Protein AF-A0AAE1VT08-F1 (afdb_monomer_lite)

Secondary structure (DSSP, 8-state):
--S--PPPPPPEEE-S-SSS-PPPPTT-EEE----S-HHHHHT-HHHHTHHHHHHHHHHHHHHHHHHHH-----TT-PPP-

pLDDT: mean 75.77, std 12.77, range [43.91, 93.94]

Organism: NCBI:txid243964

Foldseek 3Di:
DPDDDDDDDFAEDEDPDLVPLPQDDPRYHYDYDDDDDPCLQPPDCPVVPPVNVVVVVSVVVSVVVNVVPDPDPDVPDDDDD

Structure (mmCIF, N/CA/C/O backbone):
data_AF-A0AAE1VT08-F1
#
_entry.id   AF-A0AAE1VT08-F1
#
loop_
_atom_site.group_PDB
_atom_site.id
_atom_site.type_symbol
_atom_site.label_atom_id
_atom_site.label_alt_id
_atom_site.label_comp_id
_atom_site.label_asym_id
_atom_site.label_entity_id
_atom_site.label_seq_id
_atom_site.pdbx_PDB_ins_code
_atom_site.Cartn_x
_atom_site.Cartn_y
_atom_site.Cartn_z
_atom_site.occupancy
_atom_site.B_iso_or_equiv
_atom_site.auth_seq_id
_atom_site.auth_comp_id
_atom_site.auth_asym_id
_atom_site.auth_atom_id
_atom_site.pdbx_PDB_model_num
ATOM 1 N N . MET A 1 1 ? 0.603 32.112 14.288 1.00 66.94 1 MET A N 1
ATOM 2 C CA . MET A 1 1 ? 1.658 31.076 14.196 1.00 66.94 1 MET A CA 1
ATOM 3 C C . MET A 1 1 ? 2.998 31.766 14.395 1.00 66.94 1 MET A C 1
ATOM 5 O O . MET A 1 1 ? 3.336 32.5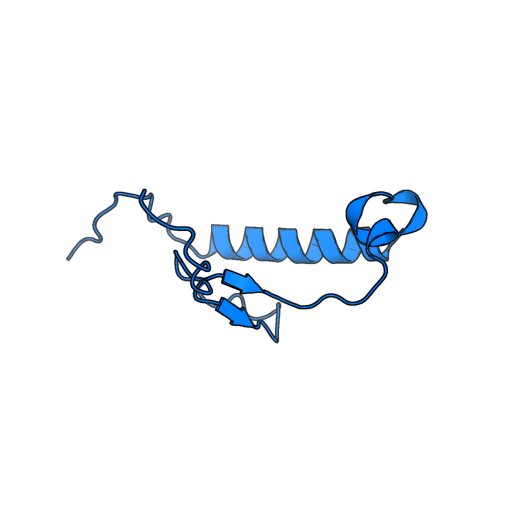87 13.560 1.00 66.94 1 MET A O 1
ATOM 9 N N . THR A 1 2 ? 3.703 31.539 15.505 1.00 80.62 2 THR A N 1
ATOM 10 C CA . THR A 1 2 ? 4.859 32.375 15.910 1.00 80.62 2 THR A CA 1
ATOM 11 C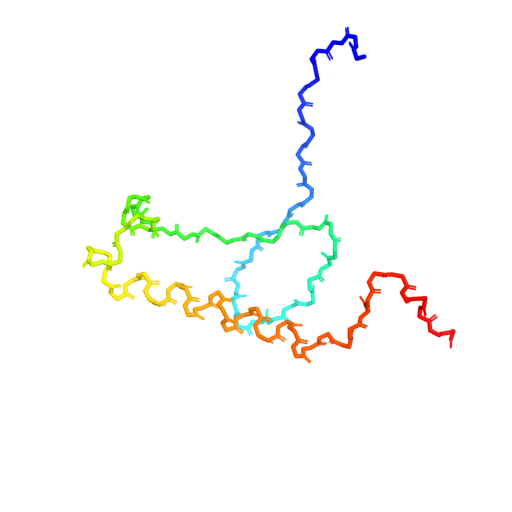 C . THR A 1 2 ? 6.225 31.681 15.871 1.00 80.62 2 THR A C 1
ATOM 13 O O . THR A 1 2 ? 7.210 32.305 16.234 1.00 80.62 2 THR A O 1
ATOM 16 N N . GLN A 1 3 ? 6.320 30.433 15.395 1.00 81.81 3 GLN A N 1
ATOM 17 C CA . GLN A 1 3 ? 7.592 29.787 15.022 1.00 81.81 3 GLN A CA 1
ATOM 18 C C . GLN A 1 3 ? 7.346 28.504 14.205 1.00 81.81 3 GLN A C 1
ATOM 20 O O . GLN A 1 3 ? 6.313 27.857 14.428 1.00 81.81 3 GLN A O 1
ATOM 25 N N . PRO A 1 4 ? 8.265 28.102 13.302 1.00 80.69 4 PRO A N 1
ATOM 26 C CA . PRO A 1 4 ? 8.235 26.783 12.678 1.00 80.69 4 PRO A CA 1
ATOM 27 C C . PRO A 1 4 ? 8.346 25.703 13.757 1.00 80.69 4 PRO A C 1
ATOM 29 O O . PRO A 1 4 ? 9.255 25.732 14.584 1.00 80.69 4 PRO A O 1
ATOM 32 N N . ARG A 1 5 ? 7.410 24.753 13.768 1.00 81.81 5 ARG A N 1
ATOM 33 C CA . ARG A 1 5 ? 7.505 23.547 14.594 1.00 81.81 5 ARG A CA 1
ATOM 34 C C . ARG A 1 5 ? 7.838 22.378 13.686 1.00 81.81 5 ARG A C 1
ATOM 36 O O . ARG A 1 5 ? 7.265 22.272 12.603 1.00 81.81 5 ARG A O 1
ATOM 43 N N . PHE A 1 6 ? 8.721 21.497 14.144 1.00 84.31 6 PHE A N 1
ATOM 44 C CA . PHE A 1 6 ? 8.850 20.195 13.509 1.00 84.31 6 PHE A CA 1
ATOM 45 C C . PHE A 1 6 ? 7.515 19.449 13.640 1.00 84.31 6 PHE A C 1
ATOM 47 O O . PHE A 1 6 ? 6.902 19.491 14.714 1.00 84.31 6 PHE A O 1
ATOM 54 N N . PRO A 1 7 ? 7.028 18.815 12.562 1.00 87.19 7 PRO A N 1
ATOM 55 C CA . PRO A 1 7 ? 5.842 17.983 12.646 1.00 87.19 7 PRO A CA 1
ATOM 56 C C . PRO A 1 7 ? 6.110 16.816 13.600 1.00 87.19 7 PRO A C 1
ATOM 58 O O . PRO A 1 7 ? 7.192 16.230 13.598 1.00 87.19 7 PRO A O 1
ATOM 61 N N . VAL A 1 8 ? 5.119 16.496 14.427 1.00 87.69 8 VAL A N 1
ATOM 62 C CA . VAL A 1 8 ? 5.140 15.275 15.235 1.00 87.69 8 VAL A CA 1
ATOM 63 C C . VAL A 1 8 ? 4.819 14.105 14.313 1.00 87.69 8 VAL A C 1
ATOM 65 O O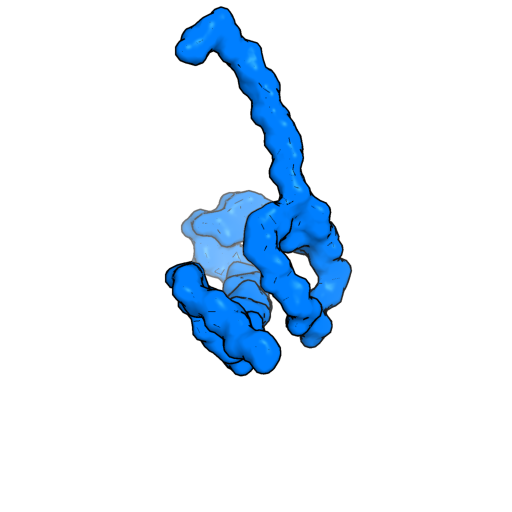 . VAL A 1 8 ? 3.932 14.213 13.464 1.00 87.69 8 VAL A O 1
ATOM 68 N N . GLU A 1 9 ? 5.545 12.999 14.472 1.00 88.25 9 GLU A N 1
ATOM 69 C CA . GLU A 1 9 ? 5.276 11.783 13.713 1.00 88.25 9 GLU A CA 1
ATOM 70 C C . GLU A 1 9 ? 3.858 11.274 14.000 1.00 88.25 9 GLU A C 1
ATOM 72 O O . GLU A 1 9 ? 3.396 11.230 15.143 1.00 88.25 9 GLU A O 1
ATOM 77 N N . HIS A 1 10 ? 3.146 10.909 12.940 1.00 89.06 10 HIS A N 1
ATOM 78 C CA . HIS A 1 10 ? 1.790 10.403 13.057 1.00 89.06 10 HIS A CA 1
ATOM 79 C C . HIS A 1 10 ? 1.801 8.952 13.572 1.00 89.06 10 HIS A C 1
ATOM 81 O O . HIS A 1 10 ? 2.636 8.167 13.122 1.00 89.06 10 HIS A O 1
ATOM 87 N N . PRO A 1 11 ? 0.849 8.533 14.434 1.00 93.94 11 PRO A N 1
ATOM 88 C CA . PRO A 1 11 ? 0.707 7.132 14.821 1.00 93.94 11 PRO A CA 1
ATOM 89 C C . PRO A 1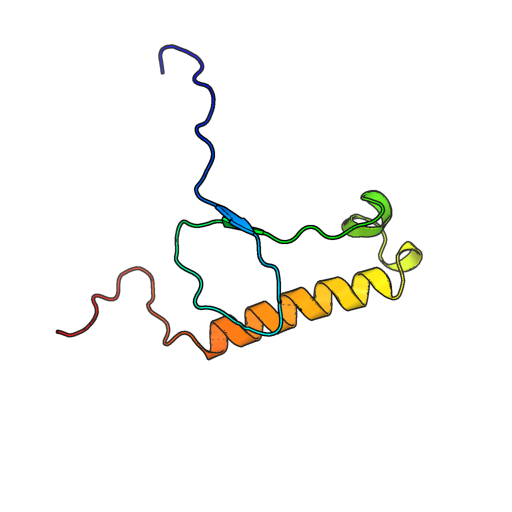 11 ? 0.664 6.203 13.605 1.00 93.94 11 PRO A C 1
ATOM 91 O O . PRO A 1 11 ? -0.167 6.395 12.707 1.00 93.94 11 PRO A O 1
ATOM 94 N N . SER A 1 12 ? 1.540 5.197 13.587 1.00 92.81 12 SER A N 1
ATOM 95 C CA . SER A 1 12 ? 1.683 4.265 12.471 1.00 92.81 12 SER A CA 1
ATOM 96 C C . SER A 1 12 ? 1.893 2.815 12.932 1.00 92.81 12 SER A C 1
ATOM 98 O O . SER A 1 12 ? 2.272 2.549 14.074 1.00 92.81 12 SER A O 1
ATOM 100 N N . ARG A 1 13 ? 1.574 1.852 12.058 1.00 90.94 13 ARG A N 1
ATOM 101 C CA . ARG A 1 13 ? 1.762 0.410 12.282 1.00 90.94 13 ARG A CA 1
ATOM 102 C C . ARG A 1 13 ? 2.217 -0.290 11.005 1.00 90.94 13 ARG A C 1
ATOM 104 O O . ARG A 1 13 ? 1.561 -0.184 9.968 1.00 90.94 13 ARG A O 1
ATOM 111 N N . PHE A 1 14 ? 3.292 -1.066 11.114 1.00 90.06 14 PHE A N 1
ATOM 112 C CA . PHE A 1 14 ? 3.781 -1.912 10.029 1.00 90.06 14 PHE A CA 1
ATOM 113 C C . PHE A 1 14 ? 2.898 -3.152 9.843 1.00 90.06 14 PHE A C 1
ATOM 115 O O . PHE A 1 14 ? 2.564 -3.842 10.809 1.00 90.06 14 PHE A O 1
ATOM 122 N N . VAL A 1 15 ? 2.527 -3.452 8.597 1.00 86.62 15 VAL A N 1
ATOM 123 C CA . VAL A 1 15 ? 1.696 -4.609 8.251 1.00 86.62 15 VAL A CA 1
ATOM 124 C C . VAL A 1 15 ? 2.553 -5.720 7.653 1.00 86.62 15 VAL A C 1
ATOM 126 O O . VAL A 1 15 ? 3.039 -5.606 6.531 1.00 86.62 15 VAL A O 1
ATOM 129 N N . ILE A 1 16 ? 2.685 -6.822 8.395 1.00 79.69 16 ILE A N 1
ATOM 130 C CA . ILE A 1 16 ? 3.508 -7.979 8.005 1.00 79.69 16 ILE A CA 1
ATOM 131 C C . ILE A 1 16 ? 2.758 -8.918 7.043 1.00 79.69 16 ILE A C 1
ATOM 133 O O . ILE A 1 16 ? 3.356 -9.458 6.117 1.00 79.69 16 ILE A O 1
ATOM 137 N N . LYS A 1 17 ? 1.448 -9.120 7.242 1.00 72.56 17 LYS A N 1
ATOM 138 C CA . LYS A 1 17 ? 0.621 -10.030 6.431 1.00 72.56 17 LYS A CA 1
ATOM 139 C C . LYS A 1 17 ? -0.598 -9.303 5.874 1.00 72.56 17 LYS A C 1
ATOM 141 O O . LYS A 1 17 ? -1.375 -8.741 6.640 1.00 72.56 17 LYS A O 1
ATOM 146 N N . ASP A 1 18 ? -0.794 -9.373 4.559 1.00 64.19 18 ASP A N 1
ATOM 147 C CA . ASP A 1 18 ? -1.995 -8.837 3.894 1.00 64.19 18 ASP A CA 1
ATOM 148 C C . ASP A 1 18 ? -3.198 -9.792 3.970 1.00 64.19 18 ASP A C 1
ATOM 150 O O . ASP A 1 18 ? -4.341 -9.371 3.783 1.00 64.19 18 ASP A O 1
ATOM 154 N N . SER A 1 19 ? -2.952 -11.076 4.264 1.00 62.22 19 SER A N 1
ATOM 155 C CA . SER A 1 19 ? -3.988 -12.115 4.357 1.00 62.22 19 SER A CA 1
ATOM 156 C C . SER A 1 19 ? -4.965 -11.863 5.503 1.00 62.22 19 SER A C 1
ATOM 158 O O . SER A 1 19 ? -6.169 -12.095 5.373 1.00 62.22 19 SER A O 1
ATOM 160 N N . ASP A 1 20 ? -4.455 -11.334 6.611 1.00 62.50 20 ASP A N 1
ATOM 161 C CA . ASP A 1 20 ? -5.232 -11.086 7.810 1.00 62.50 20 ASP A CA 1
ATOM 162 C C . ASP A 1 20 ? -5.729 -9.648 7.719 1.00 62.50 20 ASP A C 1
ATOM 164 O O . ASP A 1 20 ? -5.033 -8.706 8.089 1.00 62.50 20 ASP A O 1
ATOM 168 N N . CYS A 1 21 ? -6.933 -9.450 7.177 1.00 66.75 21 CYS A N 1
ATOM 169 C CA . CYS A 1 21 ? -7.604 -8.147 7.186 1.00 66.75 21 CYS A CA 1
ATOM 170 C C . CYS A 1 21 ? -7.984 -7.753 8.625 1.00 66.75 21 CYS A C 1
ATOM 172 O O . CYS A 1 21 ? -9.157 -7.800 9.008 1.00 66.75 21 CYS A O 1
ATOM 174 N N . GLN A 1 22 ? -6.964 -7.407 9.413 1.00 72.75 22 GLN A N 1
ATOM 175 C CA . GLN A 1 22 ? -7.038 -6.921 10.783 1.00 72.75 22 GLN A CA 1
ATOM 176 C C . GLN A 1 22 ? -7.882 -5.643 10.816 1.00 72.75 22 GLN A C 1
ATOM 178 O O . GLN A 1 22 ? -7.782 -4.823 9.900 1.00 72.75 22 GLN A O 1
ATOM 183 N N . PRO A 1 23 ? -8.717 -5.437 11.840 1.00 78.38 23 PRO A N 1
ATOM 184 C CA . PRO A 1 23 ? -9.521 -4.228 11.939 1.00 78.38 23 PRO A CA 1
ATOM 185 C C . PRO A 1 23 ? -8.622 -2.978 11.947 1.00 78.38 23 PRO A C 1
ATOM 187 O O . PRO A 1 23 ? -7.754 -2.817 12.807 1.00 78.38 23 PRO A O 1
ATOM 190 N N . LEU A 1 24 ? -8.826 -2.096 10.962 1.00 83.12 24 LEU A N 1
ATOM 191 C CA . LEU A 1 24 ? -8.114 -0.821 10.855 1.00 83.12 24 LEU A CA 1
ATOM 192 C C . LEU A 1 24 ? -8.829 0.242 11.687 1.00 83.12 24 LEU A C 1
ATOM 194 O O . LEU A 1 24 ? -10.028 0.480 11.501 1.00 83.12 24 LEU A O 1
ATOM 198 N N . GLN A 1 25 ? -8.082 0.901 12.567 1.00 84.88 25 GLN A N 1
ATOM 199 C CA . GLN A 1 25 ? -8.583 1.995 13.392 1.00 84.88 25 GLN A CA 1
ATOM 200 C C . GLN A 1 25 ? -8.443 3.336 12.654 1.00 84.88 25 GLN A C 1
ATOM 202 O O . GLN A 1 25 ? -7.414 3.575 12.016 1.00 84.88 25 GLN A O 1
ATOM 207 N N . PRO A 1 26 ? -9.454 4.223 12.721 1.00 85.50 26 PRO A N 1
ATOM 208 C CA . PRO A 1 26 ? -9.320 5.595 12.240 1.00 85.50 26 PRO A CA 1
ATOM 209 C C . PRO A 1 26 ? -8.162 6.319 12.940 1.00 85.50 26 PRO A C 1
ATOM 211 O O . PRO A 1 26 ? -7.923 6.099 14.124 1.00 85.50 26 PRO A O 1
ATOM 214 N N . GLY A 1 27 ? -7.452 7.194 12.224 1.00 86.19 27 GLY A N 1
ATOM 215 C CA . GLY A 1 27 ? -6.364 7.986 12.812 1.00 86.19 27 GLY A CA 1
ATOM 216 C C . GLY A 1 27 ? -5.059 7.219 13.068 1.00 86.19 27 GLY A C 1
ATOM 217 O O . GLY A 1 27 ? -4.194 7.731 13.770 1.00 86.19 27 GLY A O 1
ATOM 218 N N . ILE A 1 28 ? -4.879 6.023 12.497 1.00 90.38 28 ILE A N 1
ATOM 219 C CA . ILE A 1 28 ? -3.602 5.290 12.499 1.00 90.38 28 ILE A CA 1
ATOM 220 C C . ILE A 1 28 ? -3.183 5.005 11.054 1.00 90.38 28 ILE A C 1
ATOM 222 O O . ILE A 1 28 ? -3.994 4.555 10.244 1.00 90.38 28 ILE A O 1
ATOM 226 N N . TRP A 1 29 ? -1.911 5.245 10.729 1.00 91.44 29 TRP A N 1
ATOM 227 C CA . TRP A 1 29 ? -1.342 4.953 9.413 1.00 91.44 29 TRP A CA 1
ATOM 228 C C . TRP A 1 29 ? -0.835 3.514 9.360 1.00 91.44 29 TRP A C 1
ATOM 230 O O . TRP A 1 29 ? 0.138 3.156 10.018 1.00 91.44 29 TRP A O 1
ATOM 240 N N . TYR A 1 30 ? -1.483 2.673 8.562 1.00 88.75 30 TYR A N 1
ATOM 241 C CA . TYR A 1 30 ? -1.039 1.300 8.338 1.00 88.75 30 TYR A CA 1
ATOM 242 C C . TYR A 1 30 ? -0.218 1.248 7.058 1.00 88.75 30 TYR A C 1
ATOM 244 O O . TYR A 1 30 ? -0.736 1.573 5.991 1.00 88.75 30 TYR A O 1
ATOM 252 N N . TYR A 1 31 ? 1.044 0.841 7.157 1.00 88.81 31 TYR A N 1
ATOM 253 C CA . TYR A 1 31 ? 1.963 0.843 6.022 1.00 88.81 31 TYR A CA 1
ATOM 254 C C . TYR A 1 31 ? 2.616 -0.521 5.822 1.00 88.81 31 TYR A C 1
ATOM 256 O O . TYR A 1 31 ? 2.800 -1.302 6.758 1.00 88.81 31 TYR A O 1
ATOM 264 N N . LYS A 1 32 ? 2.977 -0.795 4.573 1.00 86.00 32 LYS A N 1
ATOM 265 C CA . LYS A 1 32 ? 3.790 -1.935 4.165 1.00 86.00 32 LYS A CA 1
ATOM 266 C C . LYS A 1 32 ? 4.872 -1.411 3.232 1.00 86.00 32 LYS A C 1
ATOM 268 O O . LYS A 1 32 ? 4.610 -0.529 2.418 1.00 86.00 32 LYS A O 1
ATOM 273 N N . ILE A 1 33 ? 6.077 -1.944 3.375 1.00 83.69 33 ILE A N 1
ATOM 274 C CA . ILE A 1 33 ? 7.188 -1.633 2.482 1.00 83.69 33 ILE A CA 1
ATOM 275 C C . ILE A 1 33 ? 7.063 -2.562 1.275 1.00 83.69 33 ILE A C 1
ATOM 277 O O . ILE A 1 33 ? 6.982 -3.780 1.436 1.00 83.69 33 ILE A O 1
ATOM 281 N N . ALA A 1 34 ? 7.003 -1.974 0.086 1.00 77.88 34 ALA A N 1
ATOM 282 C CA . ALA A 1 34 ? 7.113 -2.684 -1.178 1.00 77.88 34 ALA A CA 1
ATOM 283 C C . ALA A 1 34 ? 8.463 -2.322 -1.800 1.00 77.88 34 ALA A C 1
ATOM 285 O O . ALA A 1 34 ? 8.800 -1.143 -1.901 1.00 77.88 34 ALA A O 1
ATOM 286 N N . GLU A 1 35 ? 9.246 -3.331 -2.169 1.00 79.12 35 GLU A N 1
ATOM 287 C CA . GLU A 1 35 ? 10.548 -3.124 -2.798 1.00 79.12 35 GLU A CA 1
ATOM 288 C C . GLU A 1 35 ? 10.420 -2.950 -4.312 1.00 79.12 35 GLU A C 1
ATOM 290 O O . GLU A 1 35 ? 9.679 -3.676 -4.975 1.00 79.12 35 GLU A O 1
ATOM 295 N N . GLY A 1 36 ? 11.199 -2.011 -4.853 1.00 75.94 36 GLY A N 1
ATOM 296 C CA . GLY A 1 36 ? 11.467 -1.845 -6.283 1.00 75.94 36 GLY A CA 1
ATOM 297 C C . GLY A 1 36 ? 11.523 -0.373 -6.709 1.00 75.94 36 GLY A C 1
ATOM 298 O O . GLY A 1 36 ? 11.582 0.535 -5.882 1.00 75.94 36 GLY A O 1
ATOM 299 N N . ASP A 1 37 ? 11.572 -0.147 -8.019 1.00 80.44 37 ASP A N 1
ATOM 300 C CA . ASP A 1 37 ? 11.928 1.150 -8.597 1.00 80.44 37 ASP A CA 1
ATOM 301 C C . ASP A 1 37 ? 10.754 2.140 -8.628 1.00 80.44 37 ASP A C 1
ATOM 303 O O . ASP A 1 37 ? 9.695 1.869 -9.196 1.00 80.44 37 ASP A O 1
ATOM 307 N N . HIS A 1 38 ? 10.961 3.320 -8.040 1.00 75.62 38 HIS A N 1
ATOM 308 C CA . HIS A 1 38 ? 9.919 4.333 -7.857 1.00 75.62 38 HIS A CA 1
ATOM 309 C C . HIS A 1 38 ? 9.271 4.792 -9.177 1.00 75.62 38 HIS A C 1
ATOM 311 O O . HIS A 1 38 ? 8.073 5.076 -9.210 1.00 75.62 38 HIS A O 1
ATOM 317 N N . VAL A 1 39 ? 10.038 4.845 -10.274 1.00 67.88 39 VAL A N 1
ATOM 318 C CA . VAL A 1 39 ? 9.544 5.282 -11.590 1.00 67.88 39 VAL A CA 1
ATOM 319 C C . VAL A 1 39 ? 8.661 4.205 -12.212 1.00 67.88 39 VAL A C 1
ATOM 321 O O . VAL A 1 39 ? 7.584 4.511 -12.731 1.00 67.88 39 VAL A O 1
ATOM 324 N N . LEU A 1 40 ? 9.085 2.945 -12.121 1.00 65.94 40 LEU A N 1
ATOM 325 C CA . LEU A 1 40 ? 8.291 1.790 -12.539 1.00 65.94 40 LEU A CA 1
ATOM 326 C C . LEU A 1 40 ? 6.987 1.698 -11.726 1.00 65.94 40 LEU A C 1
ATOM 328 O O . LEU A 1 40 ? 5.917 1.503 -12.295 1.00 65.94 40 LEU A O 1
ATOM 332 N N . PHE A 1 41 ? 7.053 1.937 -10.419 1.00 65.62 41 PHE A N 1
ATOM 333 C CA . PHE A 1 41 ? 5.900 1.851 -9.524 1.00 65.62 41 PHE A CA 1
ATOM 334 C C . PHE A 1 41 ? 4.813 2.904 -9.747 1.00 65.62 41 PHE A C 1
ATOM 336 O O . PHE A 1 41 ? 3.632 2.588 -9.619 1.00 65.62 41 PHE A O 1
ATOM 343 N N . VAL A 1 42 ? 5.194 4.152 -10.028 1.00 67.12 42 VAL A N 1
ATOM 344 C CA . VAL A 1 42 ? 4.249 5.282 -10.023 1.00 67.12 42 VAL A CA 1
ATOM 345 C C . VAL A 1 42 ? 3.839 5.713 -11.431 1.00 67.12 42 VAL A C 1
ATOM 347 O O . VAL A 1 42 ? 2.715 6.171 -11.625 1.00 67.12 42 VAL A O 1
ATOM 350 N N . VAL A 1 43 ? 4.730 5.600 -12.421 1.00 61.38 43 VAL A N 1
ATOM 351 C CA . VAL A 1 43 ? 4.600 6.385 -13.662 1.00 61.38 43 VAL A CA 1
ATOM 352 C C . VAL A 1 43 ? 4.325 5.529 -14.894 1.00 61.38 43 VAL A C 1
ATOM 354 O O . VAL A 1 43 ? 3.717 6.021 -15.843 1.00 61.38 43 VAL A O 1
ATOM 357 N N . ASN A 1 44 ? 4.758 4.265 -14.930 1.00 70.75 44 ASN A N 1
ATOM 358 C CA . ASN A 1 44 ? 4.742 3.516 -16.184 1.00 70.75 44 ASN A CA 1
ATOM 359 C C . ASN A 1 44 ? 4.332 2.047 -16.024 1.00 70.75 44 ASN A C 1
ATOM 361 O O . ASN A 1 44 ? 5.175 1.158 -15.895 1.00 70.75 44 ASN A O 1
ATOM 365 N N . ARG A 1 45 ? 3.019 1.80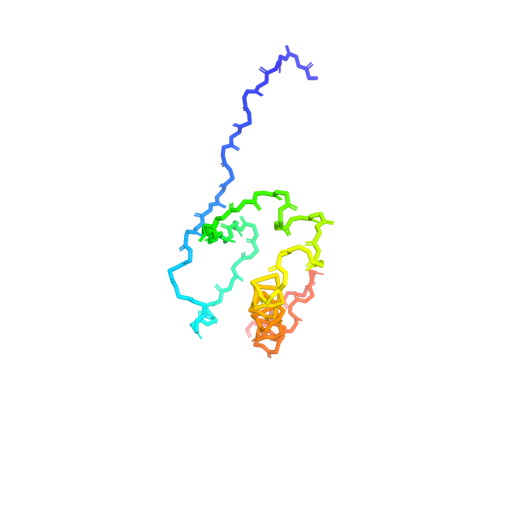4 -16.138 1.00 72.12 45 ARG A N 1
ATOM 366 C CA . ARG A 1 45 ? 2.437 0.456 -16.191 1.00 72.12 45 ARG A CA 1
ATOM 367 C C . ARG A 1 45 ? 3.046 -0.400 -17.305 1.00 72.12 45 ARG A C 1
ATOM 369 O O . ARG A 1 45 ? 3.313 -1.572 -17.078 1.00 72.12 45 ARG A O 1
ATOM 376 N N . GLU A 1 46 ? 3.304 0.170 -18.483 1.00 76.25 46 GLU A N 1
ATOM 377 C CA . GLU A 1 46 ? 3.856 -0.581 -19.623 1.00 76.25 46 GLU A CA 1
ATOM 378 C C . GLU A 1 46 ? 5.264 -1.116 -19.335 1.00 76.25 46 GLU A C 1
ATOM 380 O O . GLU A 1 46 ? 5.599 -2.227 -19.734 1.00 76.25 46 GLU A O 1
ATOM 385 N N . ARG A 1 47 ? 6.082 -0.351 -18.601 1.00 73.56 47 ARG A N 1
ATOM 386 C CA . ARG A 1 47 ? 7.437 -0.763 -18.212 1.00 73.56 47 ARG A CA 1
ATOM 387 C C . ARG A 1 47 ? 7.465 -1.654 -16.974 1.00 73.56 47 ARG A C 1
ATOM 389 O O . ARG A 1 47 ? 8.310 -2.538 -16.895 1.00 73.56 47 ARG A O 1
ATOM 396 N N . ALA A 1 48 ? 6.579 -1.416 -16.009 1.00 74.50 48 ALA A N 1
ATOM 397 C CA . ALA A 1 48 ? 6.505 -2.205 -14.778 1.00 74.50 48 ALA A CA 1
ATOM 398 C C . ALA A 1 48 ? 5.811 -3.557 -14.973 1.00 74.50 48 ALA A C 1
ATOM 400 O O . ALA A 1 48 ? 6.035 -4.492 -14.198 1.00 74.50 48 ALA A O 1
ATOM 401 N N . GLY A 1 49 ? 4.999 -3.669 -16.026 1.00 78.19 49 GLY A N 1
ATOM 402 C CA . GLY A 1 49 ? 4.336 -4.898 -16.425 1.00 78.19 49 GLY A CA 1
ATOM 403 C C . GLY A 1 49 ? 3.546 -5.520 -15.277 1.00 78.19 49 GLY A C 1
ATOM 404 O O . GLY A 1 49 ? 2.824 -4.846 -14.545 1.00 78.19 49 GLY A O 1
ATOM 405 N N . VAL A 1 50 ? 3.722 -6.828 -15.099 1.00 81.69 50 VAL A N 1
ATOM 406 C CA . VAL A 1 50 ? 2.948 -7.647 -14.154 1.00 81.69 50 VAL A CA 1
ATOM 407 C C . VAL A 1 50 ? 3.137 -7.218 -12.693 1.00 81.69 50 VAL A C 1
ATOM 409 O O . VAL A 1 50 ? 2.218 -7.371 -11.896 1.00 81.69 50 VAL A O 1
ATOM 412 N N . GLN A 1 51 ? 4.291 -6.650 -12.323 1.00 78.00 51 GLN A N 1
ATOM 413 C CA . GLN A 1 51 ? 4.535 -6.222 -10.938 1.00 78.00 51 GLN A CA 1
ATOM 414 C C . GLN A 1 51 ? 3.588 -5.091 -10.520 1.00 78.00 51 GLN A C 1
ATOM 416 O O . GLN A 1 51 ? 3.063 -5.113 -9.410 1.00 78.00 51 GLN A O 1
ATOM 421 N N . PHE A 1 52 ? 3.308 -4.150 -11.426 1.00 81.00 52 PHE A N 1
ATOM 422 C CA . PHE A 1 52 ? 2.344 -3.077 -11.183 1.00 81.00 52 PHE A CA 1
ATOM 423 C C . PHE A 1 52 ? 0.949 -3.649 -10.910 1.00 81.00 52 PHE A C 1
ATOM 425 O O . PHE A 1 52 ? 0.343 -3.339 -9.884 1.00 81.00 52 PHE A O 1
ATOM 432 N N . ASP A 1 53 ? 0.475 -4.531 -11.792 1.00 83.75 53 ASP A N 1
ATOM 433 C CA . ASP A 1 53 ? -0.866 -5.111 -11.696 1.00 83.75 53 ASP A CA 1
ATOM 434 C C . ASP A 1 53 ? -1.033 -5.917 -10.393 1.00 83.75 53 ASP A C 1
ATOM 436 O O . ASP A 1 53 ? -1.981 -5.679 -9.647 1.00 83.75 53 ASP A O 1
ATOM 440 N N . LEU A 1 54 ? -0.059 -6.765 -10.030 1.00 83.31 54 LEU A N 1
ATOM 441 C CA . LEU A 1 54 ? -0.091 -7.551 -8.785 1.00 83.31 54 LEU A CA 1
ATOM 442 C C . LEU A 1 54 ? -0.198 -6.681 -7.523 1.00 83.31 54 LEU A C 1
ATOM 444 O O . LEU A 1 54 ? -0.895 -7.030 -6.567 1.00 83.31 54 LEU A O 1
ATOM 448 N N . ILE A 1 55 ? 0.497 -5.544 -7.502 1.00 81.56 55 ILE A N 1
ATOM 449 C CA . ILE A 1 55 ? 0.521 -4.648 -6.344 1.00 81.56 55 ILE A CA 1
ATOM 450 C C . ILE A 1 55 ? -0.803 -3.905 -6.210 1.00 81.56 55 ILE A C 1
ATOM 452 O O . ILE A 1 55 ? -1.395 -3.926 -5.127 1.00 81.56 55 ILE A O 1
ATOM 456 N N . TYR A 1 56 ? -1.315 -3.317 -7.290 1.00 84.56 56 TYR A N 1
ATOM 457 C CA . TYR A 1 56 ? -2.614 -2.646 -7.251 1.00 84.56 56 TYR A CA 1
ATOM 458 C C . TYR A 1 56 ? -3.760 -3.621 -6.971 1.00 84.56 56 TYR A C 1
ATOM 460 O O . TYR A 1 56 ? -4.641 -3.298 -6.169 1.00 84.56 56 TYR A O 1
ATOM 468 N N . ASP A 1 57 ? -3.717 -4.832 -7.526 1.00 88.06 57 ASP A N 1
ATOM 469 C CA . ASP A 1 57 ? -4.699 -5.875 -7.230 1.00 88.06 57 ASP A CA 1
ATOM 470 C C . ASP A 1 57 ? -4.706 -6.228 -5.740 1.00 88.06 57 ASP A C 1
ATOM 472 O O . ASP A 1 57 ? -5.777 -6.262 -5.126 1.00 88.06 57 ASP A O 1
ATOM 476 N N . SER A 1 58 ? -3.526 -6.390 -5.127 1.00 84.31 58 SER A N 1
ATOM 477 C CA . SER A 1 58 ? -3.405 -6.665 -3.689 1.00 84.31 58 SER A CA 1
ATOM 478 C C . SER A 1 58 ? -3.983 -5.538 -2.818 1.00 84.31 58 SER A C 1
ATOM 480 O O . SER A 1 58 ? -4.692 -5.800 -1.840 1.00 84.31 58 SER A O 1
ATOM 482 N N . ILE A 1 59 ? -3.752 -4.274 -3.200 1.00 85.00 59 ILE A N 1
ATOM 483 C CA . ILE A 1 59 ? -4.280 -3.097 -2.497 1.00 85.00 59 ILE A CA 1
ATOM 484 C C . ILE A 1 59 ? -5.805 -3.079 -2.599 1.00 85.00 59 ILE A C 1
ATOM 486 O O . ILE A 1 59 ? -6.500 -2.973 -1.584 1.00 85.00 59 ILE A O 1
ATOM 490 N N . PHE A 1 60 ? -6.347 -3.214 -3.811 1.00 88.62 60 PHE A N 1
ATOM 491 C CA . PHE A 1 60 ? -7.788 -3.152 -4.025 1.00 88.62 60 PHE A CA 1
ATOM 492 C C . PHE A 1 60 ? -8.520 -4.333 -3.394 1.00 88.62 60 PHE A C 1
ATOM 494 O O . PHE A 1 60 ? -9.597 -4.145 -2.823 1.00 88.62 60 PHE A O 1
ATOM 501 N N . GLU A 1 61 ? -7.953 -5.538 -3.440 1.00 87.31 61 GLU A N 1
ATOM 502 C CA . GLU A 1 61 ? -8.506 -6.700 -2.749 1.00 87.31 61 GLU A CA 1
ATOM 503 C C . GLU A 1 61 ? -8.629 -6.435 -1.245 1.00 87.31 61 GLU A C 1
ATOM 505 O O . GLU A 1 61 ? -9.678 -6.690 -0.643 1.00 87.31 61 GLU A O 1
ATOM 510 N N . ARG A 1 62 ? -7.597 -5.843 -0.642 1.00 83.12 62 ARG A N 1
ATOM 511 C CA . ARG A 1 62 ? -7.594 -5.484 0.774 1.00 83.12 62 ARG A CA 1
ATOM 512 C C . ARG A 1 62 ? -8.607 -4.387 1.100 1.00 83.12 62 ARG A C 1
ATOM 514 O O . ARG A 1 62 ? -9.358 -4.522 2.069 1.00 83.12 62 ARG A O 1
ATOM 521 N N . CYS A 1 63 ? -8.693 -3.338 0.282 1.00 84.19 63 CYS A N 1
ATOM 522 C CA . CYS A 1 63 ? -9.713 -2.297 0.430 1.00 84.19 63 CYS A CA 1
ATOM 523 C C . CYS A 1 63 ? -11.126 -2.894 0.398 1.00 84.19 63 CYS A C 1
ATOM 525 O O . CYS A 1 63 ? -11.929 -2.608 1.287 1.00 84.19 63 CYS A O 1
ATOM 527 N N . ARG A 1 64 ? -11.411 -3.784 -0.563 1.00 86.94 64 ARG A N 1
ATOM 528 C CA . ARG A 1 64 ? -12.705 -4.479 -0.665 1.00 86.94 64 ARG A CA 1
ATOM 529 C C . ARG A 1 64 ? -13.014 -5.289 0.592 1.00 86.94 64 ARG A C 1
ATOM 531 O O . ARG A 1 64 ? -14.105 -5.155 1.142 1.00 86.94 64 ARG A O 1
ATOM 538 N N . LYS A 1 65 ? -12.053 -6.072 1.095 1.00 83.94 65 LYS A N 1
ATOM 539 C CA . LYS A 1 65 ? -12.217 -6.844 2.341 1.00 83.94 65 LYS A CA 1
ATOM 540 C C . LYS A 1 65 ? -12.532 -5.946 3.543 1.00 83.94 65 LYS A C 1
ATOM 542 O O . LYS A 1 65 ? -13.357 -6.320 4.373 1.00 83.94 65 LYS A O 1
ATOM 547 N N . HIS A 1 66 ? -11.925 -4.760 3.640 1.00 79.06 66 HIS A N 1
ATOM 548 C CA . HIS A 1 66 ? -12.214 -3.813 4.723 1.00 79.06 66 HIS A CA 1
ATOM 549 C C . HIS A 1 66 ? -13.580 -3.132 4.599 1.00 79.06 66 HIS A C 1
ATOM 551 O O . HIS A 1 66 ? -14.224 -2.922 5.626 1.00 79.06 66 HIS A O 1
ATOM 557 N N . VAL A 1 67 ? -14.035 -2.817 3.383 1.00 77.94 67 VAL A N 1
ATOM 558 C CA . VAL A 1 67 ? -15.390 -2.286 3.149 1.00 77.94 67 VAL A CA 1
ATOM 559 C C . VAL A 1 67 ? -16.442 -3.323 3.540 1.00 77.94 67 VAL A C 1
ATOM 561 O O . VAL A 1 67 ? -17.363 -3.000 4.277 1.00 77.94 67 VAL A O 1
ATOM 564 N N . LEU A 1 68 ? -16.262 -4.580 3.125 1.00 73.25 68 LEU A N 1
ATOM 565 C CA . LEU A 1 68 ? -17.186 -5.678 3.429 1.00 73.25 68 LEU A CA 1
ATOM 566 C C . LEU A 1 68 ? -17.251 -6.021 4.926 1.00 73.25 68 LEU A C 1
ATOM 568 O O . LEU A 1 68 ? -18.308 -6.392 5.425 1.00 73.25 68 LEU A O 1
ATOM 572 N N . ARG A 1 69 ? -16.128 -5.919 5.652 1.00 69.06 69 ARG A N 1
ATOM 573 C CA . ARG A 1 69 ? -16.057 -6.233 7.093 1.00 69.06 69 ARG A CA 1
ATOM 574 C C . ARG A 1 69 ? -16.532 -5.099 8.002 1.00 69.06 69 ARG A C 1
ATOM 576 O O . ARG A 1 69 ? -16.787 -5.348 9.177 1.00 69.06 69 ARG A O 1
ATOM 583 N N . LYS A 1 70 ? -16.620 -3.862 7.506 1.00 63.53 70 LYS A N 1
ATOM 584 C CA . LYS A 1 70 ? -17.180 -2.745 8.272 1.00 63.53 70 LYS A CA 1
ATOM 585 C C . LYS A 1 70 ? -18.691 -2.691 8.059 1.00 63.53 70 LYS A C 1
ATOM 587 O O . LYS A 1 70 ? -19.143 -2.256 7.005 1.00 63.53 70 LYS A O 1
ATOM 592 N N . THR A 1 71 ? -19.469 -2.987 9.102 1.00 56.03 71 THR A N 1
ATOM 593 C CA . THR A 1 71 ? -20.760 -2.306 9.283 1.00 56.03 71 THR A CA 1
ATOM 594 C C . THR A 1 71 ? -20.438 -0.820 9.272 1.00 56.03 71 THR A C 1
ATOM 596 O O . THR A 1 71 ? -19.629 -0.364 10.080 1.00 56.03 71 THR A O 1
ATOM 599 N N . THR A 1 72 ? -20.940 -0.092 8.283 1.00 48.72 72 THR A N 1
ATOM 600 C CA . THR A 1 72 ? -20.545 1.287 8.006 1.00 48.72 72 THR A CA 1
ATOM 601 C C . THR A 1 72 ? -20.860 2.169 9.214 1.00 48.72 72 THR A C 1
ATOM 603 O O . THR A 1 72 ? -21.960 2.694 9.336 1.00 48.72 72 THR A O 1
ATOM 606 N N . THR A 1 73 ? -19.906 2.364 10.125 1.00 53.41 73 THR A N 1
ATOM 607 C CA . THR A 1 73 ? -19.969 3.484 11.062 1.00 53.41 73 THR A CA 1
ATOM 608 C C . THR A 1 73 ? -19.607 4.704 10.233 1.00 53.41 73 THR A C 1
ATOM 610 O O . THR A 1 73 ? -18.438 5.055 10.063 1.00 53.41 73 THR A O 1
ATOM 613 N N .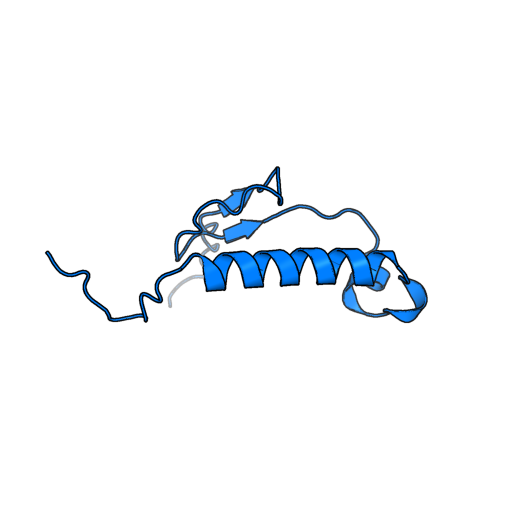 LEU A 1 74 ? -20.633 5.270 9.595 1.00 55.88 74 LEU A N 1
ATOM 614 C CA . LEU A 1 74 ? -20.577 6.606 9.024 1.00 55.88 74 LEU A CA 1
ATOM 615 C C . LEU A 1 74 ? -19.955 7.533 10.078 1.00 55.88 74 LEU A C 1
ATOM 617 O O . LEU A 1 74 ? -20.290 7.403 11.263 1.00 55.88 74 LEU A O 1
ATOM 621 N N . PRO A 1 75 ? -19.063 8.457 9.687 1.00 45.03 75 PRO A N 1
ATOM 622 C CA . PRO A 1 75 ? -18.629 9.485 10.616 1.00 45.03 75 PRO A CA 1
ATOM 623 C C . PRO A 1 75 ? -19.905 10.194 11.097 1.00 45.03 75 PRO A C 1
ATOM 625 O O . PRO A 1 75 ? -20.664 10.686 10.264 1.00 45.03 75 PRO A O 1
ATOM 628 N N . ASN A 1 76 ? -20.160 10.150 12.414 1.00 54.34 76 ASN A N 1
ATOM 629 C CA . ASN A 1 76 ? -21.351 10.629 13.151 1.00 54.34 76 ASN A CA 1
ATOM 630 C C . ASN A 1 76 ? -22.430 9.607 13.559 1.00 54.34 76 ASN A C 1
ATOM 632 O O . ASN A 1 76 ? -23.457 10.025 14.087 1.00 54.34 76 ASN A O 1
ATOM 636 N N . GLN A 1 77 ? -22.238 8.297 13.393 1.00 53.66 77 GLN A N 1
ATOM 637 C CA . GLN A 1 77 ? -23.158 7.326 14.006 1.00 53.66 77 GLN A CA 1
ATOM 638 C C . GLN A 1 77 ? -22.648 6.923 15.393 1.00 53.66 77 GLN A C 1
ATOM 640 O O . GLN A 1 77 ? -21.618 6.259 15.518 1.00 53.66 77 GLN A O 1
ATOM 645 N N . VAL A 1 78 ? -23.358 7.373 16.432 1.00 46.28 78 VAL A N 1
ATOM 646 C CA . VAL A 1 78 ? -23.165 6.922 17.816 1.00 46.28 78 VAL A CA 1
ATOM 647 C C . VAL A 1 78 ? -23.569 5.440 17.873 1.00 46.28 78 VAL A C 1
ATOM 649 O O . VAL A 1 78 ? -24.663 5.113 17.407 1.00 46.28 78 VAL A O 1
ATOM 652 N N . PRO A 1 79 ? -22.716 4.526 18.372 1.00 50.53 79 PRO A N 1
ATOM 653 C CA . PRO A 1 79 ? -23.104 3.130 18.557 1.00 50.53 79 PRO A CA 1
ATOM 654 C C . PRO A 1 79 ? -24.307 3.043 19.511 1.00 50.53 79 PRO A C 1
ATOM 656 O O . PRO A 1 79 ? -24.322 3.790 20.492 1.00 50.53 79 PRO A O 1
ATOM 659 N N . PRO A 1 80 ? -25.305 2.178 19.253 1.00 48.66 80 PRO A N 1
ATOM 660 C CA . PRO A 1 80 ? -26.361 1.932 20.229 1.00 48.66 80 PRO A CA 1
ATOM 661 C C . PRO A 1 80 ? -25.758 1.273 21.481 1.00 48.66 80 PRO A C 1
ATOM 663 O O . PRO A 1 80 ? -24.830 0.468 21.352 1.00 48.66 80 PRO A O 1
ATOM 666 N N . GLU A 1 81 ? -26.260 1.679 22.653 1.00 43.91 81 GLU A N 1
ATOM 667 C CA . GLU A 1 81 ? -25.872 1.183 23.988 1.00 43.91 81 GLU A CA 1
ATOM 668 C C . GLU A 1 81 ? -25.992 -0.340 24.142 1.00 43.91 81 GLU A C 1
ATOM 670 O O . GLU A 1 81 ? -26.948 -0.931 23.584 1.00 43.91 81 GLU A O 1
#

Radius of gyration: 17.59 Å; chains: 1; bounding box: 38×44×44 Å

Sequence (81 aa):
MTQPRFPVEHPSRFVIKDSDCQPLQPGIWYYKIAEGDHVLFVVNRERAGVQFDLIYDSIFERCRKHVLRKTTTLPNQVPPE